Protein AF-A0A8J7YH14-F1 (afdb_monomer_lite)

Sequence (92 aa):
LQIEHYLNEFPDDDSIEKFWEPVKNKLISIPHTKKRLQVLRKIWGQYKKDGNWKNMIKKLSNFLMEKGTFKKTIIEPFDKSKLQLITIDFVS

pLDDT: mean 76.84, std 13.17, range [51.44, 94.94]

Foldseek 3Di:
DVVVVVCVVPVVVVVVVVLVVVLVVLVVQADDDPVNVVQLVVLVVVCVVPVDVVVSSVSSCVSSVPGDGHDPPPPPPDDPVPDDDDDDDDDD

Secondary structure (DSSP, 8-state):
-HHHHHHHH-HHHHHHHHHHHHHHHHHHHS---HHHHHHHHHHHHHHHHH--HHHHHHHHHHHHHTSPPPP----PPP-GGG----------

Radius of gyration: 21.15 Å; chains: 1; bounding box: 28×36×69 Å

Structure (mmCIF, N/CA/C/O backbone):
data_AF-A0A8J7YH14-F1
#
_entry.id   AF-A0A8J7YH14-F1
#
loop_
_atom_site.group_PDB
_atom_site.id
_atom_site.type_symbol
_atom_site.label_atom_id
_atom_site.label_alt_id
_atom_site.label_comp_id
_atom_site.label_asym_id
_atom_site.label_entity_id
_atom_site.label_seq_id
_atom_site.pdbx_PDB_ins_code
_atom_site.Cartn_x
_atom_site.Cartn_y
_atom_site.Cartn_z
_atom_site.occupancy
_atom_site.B_iso_or_equiv
_atom_site.auth_seq_id
_atom_site.auth_comp_id
_atom_site.auth_asym_id
_atom_site.auth_atom_id
_atom_site.pdbx_PDB_model_num
ATOM 1 N N . LEU A 1 1 ? 3.748 25.935 -12.538 1.00 53.78 1 LEU A N 1
ATOM 2 C CA . LEU A 1 1 ? 4.675 26.154 -13.670 1.00 53.78 1 LEU A CA 1
ATOM 3 C C . LEU A 1 1 ? 5.576 24.962 -13.999 1.00 53.78 1 LEU A C 1
ATOM 5 O O . LEU A 1 1 ? 5.522 24.539 -15.138 1.00 53.78 1 LEU A O 1
ATOM 9 N N . GLN A 1 2 ? 6.362 24.367 -13.088 1.00 56.50 2 GLN A N 1
ATOM 10 C CA . GLN A 1 2 ? 7.244 23.239 -13.479 1.00 56.50 2 GLN A CA 1
ATOM 11 C C . GLN A 1 2 ? 6.489 21.957 -13.888 1.00 56.50 2 GLN A C 1
ATOM 13 O O . GLN A 1 2 ? 6.880 21.300 -14.845 1.00 56.50 2 GLN A O 1
ATOM 18 N N . ILE A 1 3 ? 5.387 21.635 -13.201 1.00 51.44 3 ILE A N 1
ATOM 19 C CA . ILE A 1 3 ? 4.554 20.455 -13.503 1.00 51.44 3 ILE A CA 1
ATOM 20 C C . ILE A 1 3 ? 3.750 20.661 -14.797 1.00 51.44 3 ILE A C 1
ATOM 22 O O . ILE A 1 3 ? 3.713 19.779 -15.643 1.00 51.44 3 ILE A O 1
ATOM 26 N N . GLU A 1 4 ? 3.175 21.849 -14.996 1.00 54.44 4 GLU A N 1
ATOM 27 C CA . GLU A 1 4 ? 2.406 22.180 -16.210 1.00 54.44 4 GLU A CA 1
ATOM 28 C C . GLU A 1 4 ? 3.280 22.177 -17.472 1.00 54.44 4 GLU A C 1
ATOM 30 O O . GLU A 1 4 ? 2.831 21.757 -18.533 1.00 54.44 4 GLU A O 1
ATOM 35 N N . HIS A 1 5 ? 4.541 22.605 -17.362 1.00 54.44 5 HIS A N 1
ATOM 36 C CA . HIS A 1 5 ? 5.481 22.568 -18.482 1.00 54.44 5 HIS A CA 1
ATOM 37 C C . HIS A 1 5 ? 5.885 21.127 -18.841 1.00 54.44 5 HIS A C 1
ATOM 39 O O . HIS A 1 5 ? 5.964 20.790 -20.017 1.00 54.44 5 HIS A O 1
ATOM 45 N N . TYR A 1 6 ? 6.056 20.262 -17.836 1.00 53.59 6 TYR A N 1
ATOM 46 C CA . TYR A 1 6 ? 6.358 18.839 -18.021 1.00 53.59 6 TYR A CA 1
ATOM 47 C C . TYR A 1 6 ? 5.191 18.065 -18.662 1.00 53.59 6 TYR A C 1
ATOM 49 O O . TYR A 1 6 ? 5.399 17.266 -19.570 1.00 53.59 6 TYR A O 1
ATOM 57 N N . LEU A 1 7 ? 3.951 18.348 -18.247 1.00 53.62 7 LEU A N 1
ATOM 58 C CA . LEU A 1 7 ? 2.744 17.743 -18.828 1.00 53.62 7 LEU A CA 1
ATOM 59 C C . LEU A 1 7 ? 2.489 18.194 -20.278 1.00 53.62 7 LEU A C 1
ATOM 61 O O . LEU A 1 7 ? 1.954 17.425 -21.072 1.00 53.62 7 LEU A O 1
ATOM 65 N N . ASN A 1 8 ? 2.914 19.408 -20.649 1.00 59.00 8 ASN A N 1
ATOM 66 C CA . ASN A 1 8 ? 2.882 19.878 -22.039 1.00 59.00 8 ASN A CA 1
ATOM 67 C C . ASN A 1 8 ? 3.927 19.184 -22.933 1.00 59.00 8 ASN A C 1
ATOM 69 O O . ASN A 1 8 ? 3.670 18.995 -24.120 1.00 59.00 8 ASN A O 1
ATOM 73 N N . GLU A 1 9 ? 5.089 18.806 -22.390 1.00 62.72 9 GLU A N 1
ATOM 74 C CA . GLU A 1 9 ? 6.123 18.056 -23.124 1.00 62.72 9 GLU A CA 1
ATOM 75 C C . GLU A 1 9 ? 5.766 16.569 -23.299 1.00 62.72 9 GLU A C 1
ATOM 77 O O . GLU A 1 9 ? 6.171 15.956 -24.288 1.00 62.72 9 GLU A O 1
ATOM 82 N N . PHE A 1 10 ? 4.967 15.997 -22.389 1.00 55.34 10 PHE A N 1
ATOM 83 C CA . PHE A 1 10 ? 4.548 14.591 -22.415 1.00 55.34 10 PHE A CA 1
ATOM 84 C C . PHE A 1 10 ? 3.031 14.446 -22.187 1.00 55.34 10 PHE A C 1
ATOM 86 O O . PHE A 1 10 ? 2.601 13.992 -21.127 1.00 55.34 10 PHE A O 1
ATOM 93 N N . PRO A 1 11 ? 2.185 14.773 -23.182 1.00 57.12 11 PRO A N 1
ATOM 94 C CA . PRO A 1 11 ? 0.723 14.734 -23.042 1.00 57.12 11 PRO A CA 1
ATOM 95 C C . PRO A 1 11 ? 0.162 13.331 -22.743 1.00 57.12 11 PRO A C 1
ATOM 97 O O . PRO A 1 11 ? -0.928 13.200 -22.187 1.00 57.12 11 PRO A O 1
ATOM 100 N N . ASP A 1 12 ? 0.914 12.272 -23.058 1.00 58.84 12 ASP A N 1
ATOM 101 C CA . ASP A 1 12 ? 0.572 10.899 -22.673 1.00 58.84 12 ASP A CA 1
ATOM 102 C C . ASP A 1 12 ? 0.635 10.680 -21.151 1.00 58.84 12 ASP A C 1
ATOM 104 O O . ASP A 1 12 ? -0.107 9.843 -20.631 1.00 58.84 12 ASP A O 1
ATOM 108 N N . ASP A 1 13 ? 1.455 11.432 -20.411 1.00 57.25 13 ASP A N 1
ATOM 109 C CA . ASP A 1 13 ? 1.548 11.320 -18.950 1.00 57.25 13 ASP A CA 1
ATOM 110 C C . ASP A 1 13 ? 0.302 11.876 -18.243 1.00 57.25 13 ASP A C 1
ATOM 112 O O . ASP A 1 13 ? -0.078 11.366 -17.187 1.00 57.25 13 ASP A O 1
ATOM 116 N N . ASP A 1 14 ? -0.425 12.800 -18.875 1.00 60.91 14 ASP A N 1
ATOM 117 C CA . ASP A 1 14 ? -1.701 13.336 -18.382 1.00 60.91 14 ASP A CA 1
ATOM 118 C C . ASP A 1 14 ? -2.788 12.238 -18.306 1.00 60.91 14 ASP A C 1
ATOM 120 O O . ASP A 1 14 ? -3.648 12.207 -17.417 1.00 60.91 14 ASP A O 1
ATOM 124 N N . SER A 1 15 ? -2.717 11.255 -19.213 1.00 66.38 15 SER A N 1
ATOM 125 C CA . SER A 1 15 ? -3.577 10.064 -19.186 1.00 66.38 15 SER A CA 1
ATOM 126 C C . SER A 1 15 ? -3.216 9.112 -18.041 1.00 66.38 15 SER A C 1
ATOM 128 O O . SER A 1 15 ? -4.081 8.439 -17.467 1.00 66.38 15 SER A O 1
ATOM 130 N N . ILE A 1 16 ? -1.937 9.078 -17.671 1.00 66.44 16 ILE A N 1
ATOM 131 C CA . ILE A 1 16 ? -1.410 8.182 -16.650 1.00 66.44 16 ILE A CA 1
ATOM 132 C C . ILE A 1 16 ? -1.644 8.761 -15.256 1.00 66.44 16 ILE A C 1
ATOM 134 O O . ILE A 1 16 ? -2.019 8.020 -14.345 1.00 66.44 16 ILE A O 1
ATOM 138 N N . GLU A 1 17 ? -1.525 10.075 -15.090 1.00 67.88 17 GLU A N 1
ATOM 139 C CA . GLU A 1 17 ? -1.861 10.769 -13.849 1.00 67.88 17 GLU A CA 1
ATOM 140 C C . GLU A 1 17 ? -3.342 10.573 -13.487 1.00 67.88 17 GLU A C 1
ATOM 142 O O . GLU A 1 17 ? -3.668 10.180 -12.360 1.00 67.88 17 GLU A O 1
ATOM 147 N N . LYS A 1 18 ? -4.235 10.681 -14.482 1.00 72.69 18 LYS A N 1
ATOM 148 C CA . LYS A 1 18 ? -5.668 10.363 -14.340 1.00 72.69 18 LYS A CA 1
ATOM 149 C C . LYS A 1 18 ? -5.923 8.917 -13.906 1.00 72.69 18 LYS A C 1
ATOM 151 O O . LYS A 1 18 ? -6.890 8.659 -13.190 1.00 72.69 18 LYS A O 1
ATOM 156 N N . PHE A 1 19 ? -5.071 7.970 -14.299 1.00 74.31 19 PHE A N 1
ATOM 157 C CA . PHE A 1 19 ? -5.176 6.571 -13.870 1.00 74.31 19 PHE A CA 1
ATOM 158 C C . PHE A 1 19 ? -4.561 6.323 -12.485 1.00 74.31 19 PHE A C 1
ATOM 160 O O . PHE A 1 19 ? -5.025 5.461 -11.734 1.00 74.31 19 PHE A O 1
ATOM 167 N N . TRP A 1 20 ? -3.522 7.074 -12.125 1.00 79.75 20 TRP A N 1
ATOM 168 C CA . TRP A 1 20 ? -2.789 6.916 -10.874 1.00 79.75 20 TRP A CA 1
ATOM 169 C C . TRP A 1 20 ? -3.539 7.474 -9.664 1.00 79.75 20 TRP A C 1
ATOM 171 O O . TRP A 1 20 ? -3.614 6.805 -8.630 1.00 79.75 20 TRP A O 1
ATOM 181 N N . GLU A 1 21 ? -4.127 8.663 -9.780 1.00 82.75 21 GLU A N 1
ATOM 182 C CA . GLU A 1 21 ? -4.799 9.325 -8.657 1.00 82.75 21 GLU A CA 1
ATOM 183 C C . GLU A 1 21 ? -5.920 8.476 -8.015 1.00 82.75 21 GLU A C 1
ATOM 185 O O . GLU A 1 21 ? -5.939 8.324 -6.787 1.00 82.75 21 GLU A O 1
ATOM 190 N N . PRO A 1 22 ? -6.806 7.804 -8.777 1.00 83.25 22 PRO A N 1
ATOM 191 C CA . PRO A 1 22 ? -7.786 6.879 -8.208 1.00 83.25 22 PRO A CA 1
ATOM 192 C C . PRO A 1 22 ? -7.146 5.704 -7.459 1.00 83.25 22 PRO A C 1
ATOM 194 O O . PRO A 1 22 ? -7.616 5.318 -6.385 1.00 83.25 22 PRO A O 1
ATOM 197 N N . VAL A 1 23 ? -6.056 5.141 -7.994 1.00 85.19 23 VAL A N 1
ATOM 198 C CA . VAL A 1 23 ? -5.324 4.020 -7.381 1.00 85.19 23 VAL A CA 1
ATOM 199 C C . VAL A 1 23 ? -4.696 4.458 -6.061 1.00 85.19 23 VAL A C 1
ATOM 201 O O . VAL A 1 23 ? -4.854 3.768 -5.053 1.00 85.19 23 VAL A O 1
ATOM 204 N N . LYS A 1 24 ? -4.050 5.626 -6.036 1.00 85.38 24 LYS A N 1
ATOM 205 C CA . LYS A 1 24 ? -3.447 6.238 -4.845 1.00 85.38 24 LYS A CA 1
ATOM 206 C C . LYS A 1 24 ? -4.485 6.511 -3.760 1.00 85.38 24 LYS A C 1
ATOM 208 O O . LYS A 1 24 ? -4.322 6.060 -2.625 1.00 85.38 24 LYS A O 1
ATOM 213 N N . ASN A 1 25 ? -5.583 7.177 -4.110 1.00 84.19 25 ASN A N 1
ATOM 214 C CA . ASN A 1 25 ? -6.654 7.491 -3.164 1.00 84.19 25 ASN A CA 1
ATOM 215 C C . ASN A 1 25 ? -7.286 6.220 -2.586 1.00 84.19 25 ASN A C 1
ATOM 217 O O . ASN A 1 25 ? -7.501 6.115 -1.374 1.00 84.19 25 ASN A O 1
ATOM 221 N N . LYS A 1 26 ? -7.494 5.199 -3.427 1.00 83.75 26 LYS A N 1
ATOM 222 C CA . LYS A 1 26 ? -8.016 3.908 -2.980 1.00 83.75 26 LYS A CA 1
ATOM 223 C C . LYS A 1 26 ? -7.027 3.186 -2.063 1.00 83.75 26 LYS A C 1
ATOM 225 O O . LYS A 1 26 ? -7.447 2.694 -1.018 1.00 83.75 26 LYS A O 1
ATOM 230 N N . LEU A 1 27 ? -5.731 3.197 -2.382 1.00 85.56 27 LEU A N 1
ATOM 231 C CA . LEU A 1 27 ? -4.671 2.595 -1.566 1.00 85.56 27 LEU A CA 1
ATOM 232 C C . LEU A 1 27 ? -4.638 3.166 -0.140 1.00 85.56 27 LEU A C 1
ATOM 234 O O . LEU A 1 27 ? -4.497 2.402 0.806 1.00 85.56 27 LEU A O 1
ATOM 238 N N . ILE A 1 28 ? -4.806 4.484 0.008 1.00 83.50 28 ILE A N 1
ATOM 239 C CA . ILE A 1 28 ? -4.802 5.176 1.309 1.00 83.50 28 ILE A CA 1
ATOM 240 C C . ILE A 1 28 ? -6.090 4.895 2.104 1.00 83.50 28 ILE A C 1
ATOM 242 O O . ILE A 1 28 ? -6.086 4.908 3.332 1.00 83.50 28 ILE A O 1
ATOM 246 N N . SER A 1 29 ? -7.208 4.660 1.414 1.00 81.31 29 SER A N 1
ATOM 247 C CA . SER A 1 29 ? -8.529 4.465 2.036 1.00 81.31 29 SER A CA 1
ATOM 248 C C . SER A 1 29 ? -8.851 3.020 2.440 1.00 81.31 29 SER A C 1
ATOM 250 O O . SER A 1 29 ? -9.823 2.776 3.160 1.00 81.31 29 SER A O 1
ATOM 252 N N . ILE A 1 30 ? -8.086 2.032 1.963 1.00 82.75 30 ILE A N 1
ATOM 253 C CA . ILE A 1 30 ? -8.320 0.633 2.326 1.00 82.75 30 ILE A CA 1
ATOM 254 C C . ILE A 1 30 ? -7.707 0.307 3.694 1.00 82.75 30 ILE A C 1
ATOM 256 O O . ILE A 1 30 ? -6.581 0.704 3.982 1.00 82.75 30 ILE A O 1
ATOM 260 N N . PRO A 1 31 ? -8.362 -0.521 4.526 1.00 79.88 31 PRO A N 1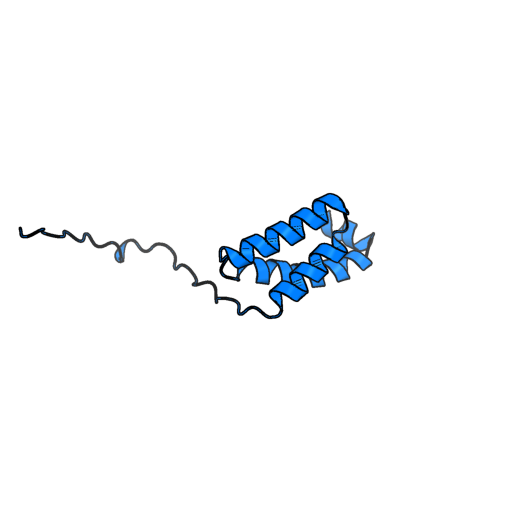
ATOM 261 C CA . PRO A 1 31 ? -7.725 -1.024 5.730 1.00 79.88 31 PRO A CA 1
ATOM 262 C C . PRO A 1 31 ? -6.572 -1.949 5.346 1.00 79.88 31 PRO A C 1
ATOM 264 O O . PRO A 1 31 ? -6.732 -2.911 4.575 1.00 79.88 31 PRO A O 1
ATOM 267 N N . HIS A 1 32 ? -5.404 -1.653 5.902 1.00 82.25 32 HIS A N 1
ATOM 268 C CA . HIS A 1 32 ? -4.175 -2.397 5.678 1.00 82.25 32 HIS A CA 1
ATOM 269 C C . HIS A 1 32 ? -4.106 -3.610 6.608 1.00 82.25 32 HIS A C 1
ATOM 271 O O . HIS A 1 32 ? -3.468 -3.595 7.655 1.00 82.25 32 HIS A O 1
ATOM 277 N N . THR A 1 33 ? -4.763 -4.701 6.214 1.00 87.62 33 THR A N 1
ATOM 278 C CA . THR A 1 33 ? -4.619 -5.982 6.917 1.00 87.62 33 THR A CA 1
ATOM 279 C C . THR A 1 33 ? -3.290 -6.655 6.560 1.00 87.62 33 THR A C 1
ATOM 281 O O . THR A 1 33 ? -2.731 -6.431 5.483 1.00 87.62 33 THR A O 1
ATOM 284 N N . LYS A 1 34 ? -2.797 -7.552 7.425 1.00 89.56 34 LYS A N 1
ATOM 285 C CA . LYS A 1 34 ? -1.541 -8.298 7.207 1.00 89.56 34 LYS A CA 1
ATOM 286 C C . LYS A 1 34 ? -1.492 -8.999 5.841 1.00 89.56 34 LYS A C 1
ATOM 288 O O . LYS A 1 34 ? -0.490 -8.896 5.136 1.00 89.56 34 LYS A O 1
ATOM 293 N N . LYS A 1 35 ? -2.590 -9.653 5.432 1.00 87.81 35 LYS A N 1
ATOM 294 C CA . LYS A 1 35 ? -2.704 -10.312 4.115 1.00 87.81 35 LYS A CA 1
ATOM 295 C C . LYS A 1 35 ? -2.621 -9.305 2.961 1.00 87.81 35 LYS A C 1
ATOM 297 O O . LYS A 1 35 ? -1.933 -9.560 1.979 1.00 87.81 35 LYS A O 1
ATOM 302 N N . ARG A 1 36 ? -3.263 -8.138 3.084 1.00 88.12 36 ARG A N 1
ATOM 303 C CA . ARG A 1 36 ? -3.219 -7.085 2.054 1.00 88.12 36 ARG A CA 1
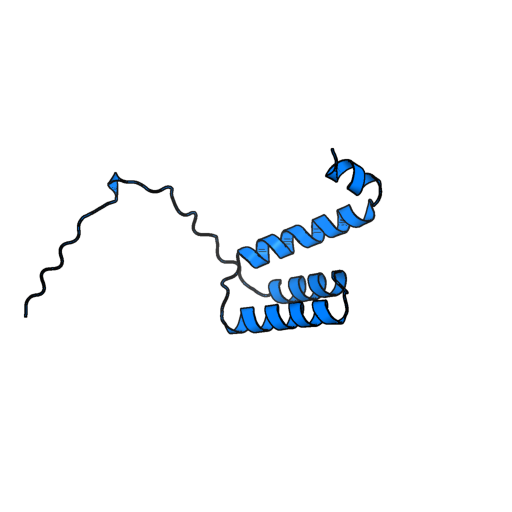ATOM 304 C C . ARG A 1 36 ? -1.824 -6.476 1.924 1.00 88.12 36 ARG A C 1
ATOM 306 O O . ARG A 1 36 ? -1.321 -6.353 0.814 1.00 88.12 36 ARG A O 1
ATOM 313 N N . LEU A 1 37 ? -1.163 -6.185 3.045 1.00 90.81 37 LEU A N 1
ATOM 314 C CA . LEU A 1 37 ? 0.225 -5.708 3.057 1.00 90.81 37 LEU A CA 1
ATOM 315 C C . LEU A 1 37 ? 1.187 -6.723 2.433 1.00 90.81 37 LEU A C 1
ATOM 317 O O . LEU A 1 37 ? 2.105 -6.332 1.718 1.00 90.81 37 LEU A O 1
ATOM 321 N N . GLN A 1 38 ? 0.970 -8.021 2.655 1.00 94.25 38 GLN A N 1
ATOM 322 C CA . GLN A 1 38 ? 1.763 -9.068 2.012 1.00 94.25 38 GLN A CA 1
ATOM 323 C C . GLN A 1 38 ? 1.640 -9.014 0.481 1.00 94.25 38 GLN A C 1
ATOM 325 O O . GLN A 1 38 ? 2.651 -9.116 -0.211 1.00 94.25 38 GLN A O 1
ATOM 330 N N . VAL A 1 39 ? 0.431 -8.813 -0.052 1.00 92.25 39 VAL A N 1
ATOM 331 C CA . VAL A 1 39 ? 0.208 -8.669 -1.500 1.00 92.25 39 VAL A CA 1
ATOM 332 C C . VAL A 1 39 ? 0.859 -7.393 -2.036 1.00 92.25 39 VAL A C 1
ATOM 334 O O . VAL A 1 39 ? 1.595 -7.459 -3.017 1.00 92.25 39 VAL A O 1
ATOM 337 N N . LEU A 1 40 ? 0.682 -6.255 -1.356 1.00 92.81 40 LEU A N 1
ATOM 338 C CA . LEU A 1 40 ? 1.310 -4.988 -1.748 1.00 92.81 40 LEU A CA 1
ATOM 339 C C . LEU A 1 40 ? 2.842 -5.091 -1.779 1.00 92.81 40 LEU A C 1
ATOM 341 O O . LEU A 1 40 ? 3.471 -4.644 -2.734 1.00 92.81 40 LEU A O 1
ATOM 345 N N . ARG A 1 41 ? 3.450 -5.757 -0.788 1.00 93.25 41 ARG A N 1
ATOM 346 C CA . ARG A 1 41 ? 4.900 -6.009 -0.759 1.00 93.25 41 ARG A CA 1
ATOM 347 C C . ARG A 1 41 ? 5.366 -6.896 -1.910 1.00 93.25 41 ARG A C 1
ATOM 349 O O . ARG A 1 41 ? 6.445 -6.653 -2.436 1.00 93.25 41 ARG A O 1
ATOM 356 N N . LYS A 1 42 ? 4.575 -7.893 -2.323 1.00 94.94 42 LYS A N 1
ATOM 357 C CA . LYS A 1 42 ? 4.887 -8.710 -3.510 1.00 94.94 42 LYS A CA 1
ATOM 358 C C . LYS A 1 42 ? 4.850 -7.874 -4.788 1.00 94.94 42 LYS A C 1
ATOM 360 O O . LYS A 1 42 ? 5.765 -7.980 -5.596 1.00 94.94 42 LYS A O 1
ATOM 365 N N . ILE A 1 43 ? 3.832 -7.025 -4.949 1.00 93.12 43 ILE A N 1
ATOM 366 C CA . ILE A 1 43 ? 3.709 -6.125 -6.106 1.00 93.12 43 ILE A CA 1
ATOM 367 C C . ILE A 1 43 ? 4.900 -5.157 -6.157 1.00 93.12 43 ILE A C 1
ATOM 369 O O . ILE A 1 43 ? 5.537 -5.024 -7.198 1.00 93.12 43 ILE A O 1
ATOM 373 N N . TRP A 1 44 ? 5.255 -4.557 -5.020 1.00 93.12 44 TRP A N 1
ATOM 374 C CA . TRP A 1 44 ? 6.414 -3.671 -4.904 1.00 93.12 44 TRP A CA 1
ATOM 375 C C . TRP A 1 44 ? 7.745 -4.388 -5.155 1.00 93.12 44 TRP A C 1
ATOM 377 O O . TRP A 1 44 ? 8.618 -3.876 -5.850 1.00 93.12 44 TRP A O 1
ATOM 387 N N . GLY A 1 45 ? 7.902 -5.600 -4.620 1.00 94.75 45 GLY A N 1
ATOM 388 C CA . GLY A 1 45 ? 9.085 -6.425 -4.849 1.00 94.75 45 GLY A CA 1
ATOM 389 C C . GLY A 1 45 ? 9.248 -6.826 -6.314 1.00 94.75 45 GLY A C 1
ATOM 390 O O . GLY A 1 45 ? 10.372 -6.905 -6.793 1.00 94.75 45 GLY A O 1
ATOM 391 N N . GLN A 1 46 ? 8.142 -7.040 -7.030 1.00 92.88 46 GLN A N 1
ATOM 392 C CA . GLN A 1 46 ? 8.163 -7.310 -8.463 1.00 92.88 46 GLN A CA 1
ATOM 393 C C . GLN A 1 46 ? 8.595 -6.072 -9.256 1.00 92.88 46 GLN A C 1
ATOM 395 O O . GLN A 1 46 ? 9.509 -6.182 -10.065 1.00 92.88 46 GLN A O 1
ATOM 400 N N . TYR A 1 47 ? 8.024 -4.904 -8.941 1.00 92.06 47 TYR A N 1
ATOM 401 C CA . TYR A 1 47 ? 8.441 -3.628 -9.527 1.00 92.06 47 TYR A CA 1
ATOM 402 C C . TYR A 1 47 ? 9.942 -3.368 -9.352 1.00 92.06 47 TYR A C 1
ATOM 404 O O . TYR A 1 47 ? 10.630 -2.999 -10.295 1.00 92.06 47 TYR A O 1
ATOM 412 N N . LYS A 1 48 ? 10.483 -3.622 -8.156 1.00 91.94 48 LYS A N 1
ATOM 413 C CA . LYS A 1 48 ? 11.921 -3.461 -7.895 1.00 91.94 48 LYS A CA 1
ATOM 414 C C . LYS A 1 48 ? 12.815 -4.337 -8.776 1.00 91.94 48 LYS A C 1
ATOM 416 O O . LYS A 1 48 ? 13.986 -4.016 -8.927 1.00 91.94 48 LYS A O 1
ATOM 421 N N . LYS A 1 49 ? 12.296 -5.452 -9.297 1.00 92.31 49 LYS A N 1
ATOM 422 C CA . LYS A 1 49 ? 13.048 -6.368 -10.161 1.00 92.31 49 LYS A CA 1
ATOM 423 C C . LYS A 1 49 ? 12.935 -5.999 -11.633 1.00 92.31 49 LYS A C 1
ATOM 425 O O . LYS A 1 49 ? 13.924 -6.091 -12.343 1.00 92.31 49 LYS A O 1
ATOM 430 N N . ASP A 1 50 ? 11.734 -5.649 -12.088 1.00 90.88 50 ASP A N 1
ATOM 431 C CA . ASP A 1 50 ? 11.450 -5.427 -13.510 1.00 90.88 50 ASP A CA 1
ATOM 432 C C . ASP A 1 50 ? 11.479 -3.948 -13.931 1.00 90.88 50 ASP A C 1
ATOM 434 O O . ASP A 1 50 ? 11.511 -3.661 -15.124 1.00 90.88 50 ASP A O 1
ATOM 438 N N . GLY A 1 51 ? 11.460 -3.008 -12.980 1.00 87.94 51 GLY A N 1
ATOM 439 C CA . GLY A 1 51 ? 11.431 -1.563 -13.230 1.00 87.94 51 GLY A CA 1
ATOM 440 C C . GLY A 1 51 ? 10.146 -1.068 -13.903 1.00 87.94 51 GLY A C 1
ATOM 441 O O . GLY A 1 51 ? 10.032 0.109 -14.243 1.00 87.94 51 GLY A O 1
ATOM 442 N N . ASN A 1 52 ? 9.149 -1.937 -14.105 1.00 87.81 52 ASN A N 1
ATOM 443 C CA . ASN A 1 52 ? 7.976 -1.619 -14.908 1.00 87.81 52 ASN A CA 1
ATOM 444 C C . ASN A 1 52 ? 6.853 -1.055 -14.032 1.00 87.81 52 ASN A C 1
ATOM 446 O O . ASN A 1 52 ? 5.950 -1.762 -13.567 1.00 87.81 52 ASN A O 1
ATOM 450 N N . TRP A 1 53 ? 6.900 0.258 -13.822 1.00 82.94 53 TRP A N 1
ATOM 451 C CA . TRP A 1 53 ? 5.921 0.977 -13.013 1.00 82.94 53 TRP A CA 1
ATOM 452 C C . TRP A 1 53 ? 4.499 0.923 -13.606 1.00 82.94 53 TRP A C 1
ATOM 454 O O . TRP A 1 53 ? 3.534 0.804 -12.852 1.00 82.94 53 TRP A O 1
ATOM 464 N N . LYS A 1 54 ? 4.334 0.897 -14.939 1.00 84.06 54 LYS A N 1
ATOM 465 C CA . LYS A 1 54 ? 3.010 0.770 -15.587 1.00 84.06 54 LYS A CA 1
ATOM 466 C C . LYS A 1 54 ? 2.335 -0.554 -15.212 1.00 84.06 54 LYS A C 1
ATOM 468 O O . LYS A 1 54 ? 1.163 -0.592 -14.830 1.00 84.06 54 LYS A O 1
ATOM 473 N N . ASN A 1 55 ? 3.094 -1.650 -15.241 1.00 87.06 55 ASN A N 1
ATOM 474 C CA . ASN A 1 55 ? 2.619 -2.967 -14.815 1.00 87.06 55 ASN A CA 1
ATOM 475 C C . ASN A 1 55 ? 2.297 -3.004 -13.311 1.00 87.06 55 ASN A C 1
ATOM 477 O O . ASN A 1 55 ? 1.316 -3.623 -12.894 1.00 87.06 55 ASN A O 1
ATOM 481 N N . MET A 1 56 ? 3.094 -2.314 -12.490 1.00 90.00 56 MET A N 1
ATOM 482 C CA . MET A 1 56 ? 2.825 -2.163 -11.059 1.00 90.00 56 MET A CA 1
ATOM 483 C C . MET A 1 56 ? 1.473 -1.483 -10.813 1.00 90.00 56 MET A C 1
ATOM 485 O O . MET A 1 56 ? 0.659 -2.022 -10.063 1.00 90.00 56 MET A O 1
ATOM 489 N N . ILE A 1 57 ? 1.203 -0.348 -11.467 1.00 87.06 57 ILE A N 1
ATOM 490 C CA . ILE A 1 57 ? -0.061 0.382 -11.299 1.00 87.06 57 ILE A CA 1
ATOM 491 C C . ILE A 1 57 ? -1.244 -0.471 -11.773 1.00 87.06 57 ILE A C 1
ATOM 493 O O . ILE A 1 57 ? -2.256 -0.534 -11.078 1.00 87.06 57 ILE A O 1
ATOM 497 N N . LYS A 1 58 ? -1.113 -1.216 -12.879 1.00 88.00 58 LYS A N 1
ATOM 498 C CA . LYS A 1 58 ? -2.158 -2.151 -13.336 1.00 88.00 58 LYS A CA 1
ATOM 499 C C . LYS A 1 58 ? -2.466 -3.231 -12.291 1.00 88.00 58 LYS A C 1
ATOM 501 O O . LYS A 1 58 ? -3.629 -3.484 -11.983 1.00 88.00 58 LYS A O 1
ATOM 506 N N . LYS A 1 59 ? -1.432 -3.837 -11.697 1.00 89.94 59 LYS A N 1
ATOM 507 C CA . LYS A 1 59 ? -1.584 -4.837 -10.622 1.00 89.94 59 LYS A CA 1
ATOM 508 C C . LYS A 1 59 ? -2.210 -4.240 -9.362 1.00 89.94 59 LYS A C 1
ATOM 510 O O . LYS A 1 59 ? -3.054 -4.889 -8.749 1.00 89.94 59 LYS A O 1
ATOM 515 N N . LEU A 1 60 ? -1.821 -3.018 -8.989 1.00 90.19 60 LEU A N 1
ATOM 516 C CA . LEU A 1 60 ? -2.416 -2.287 -7.867 1.00 90.19 60 LEU A CA 1
ATOM 517 C C . LEU A 1 60 ? -3.890 -1.975 -8.126 1.00 90.19 60 LEU A C 1
ATOM 519 O O . LEU A 1 60 ? -4.719 -2.262 -7.270 1.00 90.19 60 LEU A O 1
ATOM 523 N N . SER A 1 61 ? -4.222 -1.454 -9.307 1.00 87.06 61 SER A N 1
ATOM 524 C CA . SER A 1 61 ? -5.596 -1.149 -9.706 1.00 87.06 61 SER A CA 1
ATOM 525 C C . SER A 1 61 ? -6.480 -2.392 -9.610 1.00 87.06 61 SER A C 1
ATOM 527 O O . SER A 1 61 ? -7.450 -2.389 -8.856 1.00 87.06 61 SER A O 1
ATOM 529 N N . ASN A 1 62 ? -6.073 -3.503 -10.235 1.00 89.00 62 ASN A N 1
ATOM 530 C CA . ASN A 1 62 ? -6.803 -4.773 -10.168 1.00 89.00 62 ASN A CA 1
ATOM 531 C C . ASN A 1 62 ? -6.967 -5.279 -8.727 1.00 89.00 62 ASN A C 1
ATOM 533 O O . ASN A 1 62 ? -8.060 -5.665 -8.321 1.00 89.00 62 ASN A O 1
ATOM 537 N N . PHE A 1 63 ? -5.897 -5.235 -7.926 1.00 89.06 63 PHE A N 1
ATOM 538 C CA . PHE A 1 63 ? -5.948 -5.644 -6.522 1.00 89.06 63 PHE A CA 1
ATOM 539 C C . PHE A 1 63 ? -6.935 -4.803 -5.701 1.00 89.06 63 PHE A C 1
ATOM 541 O O . PHE A 1 63 ? -7.587 -5.327 -4.796 1.00 89.06 63 PHE A O 1
ATOM 548 N N . LEU A 1 64 ? -7.039 -3.508 -6.003 1.00 85.38 64 LEU A N 1
ATOM 549 C CA . LEU A 1 64 ? -7.889 -2.561 -5.294 1.00 85.38 64 LEU A CA 1
ATOM 550 C C . LEU A 1 64 ? -9.329 -2.524 -5.824 1.00 85.38 64 LEU A C 1
ATOM 552 O O . LEU A 1 64 ? -10.215 -2.148 -5.057 1.00 85.38 64 LEU A O 1
ATOM 556 N N . MET A 1 65 ? -9.607 -2.898 -7.081 1.00 80.81 65 MET A N 1
ATOM 557 C CA . MET A 1 65 ? -10.961 -2.879 -7.667 1.00 80.81 65 MET A CA 1
ATOM 558 C C . MET A 1 65 ? -11.973 -3.630 -6.795 1.00 80.81 65 MET A C 1
ATOM 560 O O . MET A 1 65 ? -13.008 -3.072 -6.445 1.00 80.81 65 MET A O 1
ATOM 564 N N . GLU A 1 66 ? -11.612 -4.822 -6.330 1.00 70.94 66 GLU A N 1
ATOM 565 C CA . GLU A 1 66 ? -12.482 -5.709 -5.549 1.00 70.94 66 GLU A CA 1
ATOM 566 C C . GLU A 1 66 ? -12.599 -5.358 -4.055 1.00 70.94 66 GLU A C 1
ATOM 568 O O . GLU A 1 66 ? -13.189 -6.117 -3.283 1.00 70.94 66 GLU A O 1
ATOM 573 N N . LYS A 1 67 ? -11.942 -4.294 -3.578 1.00 73.44 67 LYS A N 1
ATOM 574 C CA . LYS A 1 67 ? -11.840 -4.016 -2.138 1.00 73.44 67 LYS A CA 1
ATOM 575 C C . LYS A 1 67 ? -12.694 -2.811 -1.772 1.00 73.44 67 LYS A C 1
ATOM 577 O O . LYS A 1 67 ? -12.507 -1.719 -2.309 1.00 73.44 67 LYS A O 1
ATOM 582 N N . GLY A 1 68 ? -13.606 -3.028 -0.823 1.00 64.44 68 GLY A N 1
ATOM 583 C CA . GLY A 1 68 ? -14.368 -1.962 -0.184 1.00 64.44 68 GLY A CA 1
ATOM 584 C C . GLY A 1 68 ? -13.424 -0.976 0.501 1.00 64.44 68 GLY A C 1
ATOM 585 O O . GLY A 1 68 ? -12.518 -1.375 1.245 1.00 64.44 68 GLY A O 1
ATOM 586 N N . THR A 1 69 ? -13.612 0.303 0.201 1.00 62.28 69 THR A N 1
ATOM 587 C CA . THR A 1 69 ? -12.934 1.410 0.868 1.00 62.28 69 THR A CA 1
ATOM 588 C C . THR A 1 69 ? -13.640 1.681 2.189 1.00 62.28 69 THR A C 1
ATOM 590 O O . THR A 1 69 ? -14.868 1.630 2.265 1.00 62.28 69 THR A O 1
ATOM 593 N N . PHE A 1 70 ? -12.882 1.951 3.250 1.00 57.66 70 PHE A N 1
ATOM 594 C CA . PHE A 1 70 ? -13.497 2.540 4.433 1.00 57.66 70 PHE A CA 1
ATOM 595 C C . PHE A 1 70 ? -13.670 4.028 4.143 1.00 57.66 70 PHE A C 1
ATOM 597 O O . PHE A 1 70 ? -12.748 4.678 3.642 1.00 57.66 70 PHE A O 1
ATOM 604 N N . LYS A 1 71 ? -14.849 4.585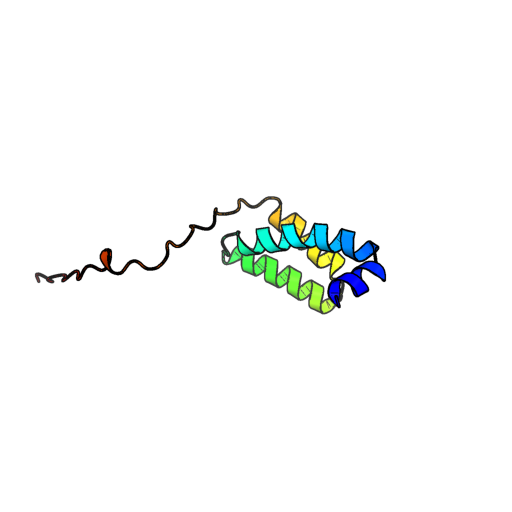 4.447 1.00 56.00 71 LYS A N 1
ATOM 605 C CA . LYS A 1 71 ? -14.962 6.040 4.577 1.00 56.00 71 LYS A CA 1
ATOM 606 C C . LYS A 1 71 ? -13.948 6.430 5.645 1.00 56.00 71 LYS A C 1
ATOM 608 O O . LYS A 1 71 ? -14.034 5.918 6.759 1.00 56.00 71 LYS A O 1
ATOM 613 N N . LYS A 1 72 ? -12.968 7.273 5.293 1.00 54.69 72 LYS A N 1
ATOM 614 C CA . LYS A 1 72 ? -12.121 7.929 6.293 1.00 54.69 72 LYS A CA 1
ATOM 615 C C . LYS A 1 72 ? -13.081 8.510 7.323 1.00 54.69 72 LYS A C 1
ATOM 617 O O . LYS A 1 72 ? -13.877 9.380 6.978 1.00 54.69 72 LYS A O 1
ATOM 622 N N . THR A 1 73 ? -13.051 7.996 8.547 1.00 52.19 73 THR A N 1
ATOM 623 C CA . THR A 1 73 ? -13.625 8.718 9.670 1.00 52.19 73 THR A CA 1
ATOM 624 C C . THR A 1 73 ? -12.898 10.050 9.684 1.00 52.19 73 THR A C 1
ATOM 626 O O . THR A 1 73 ? -11.677 10.104 9.833 1.00 52.19 73 THR A O 1
ATOM 629 N N . ILE A 1 74 ? -13.635 11.113 9.380 1.00 62.94 74 ILE A N 1
ATOM 630 C CA . ILE A 1 74 ? -13.145 12.471 9.545 1.00 62.94 74 ILE A CA 1
ATOM 631 C C . ILE A 1 74 ? -12.856 12.566 11.038 1.00 62.94 74 ILE A C 1
ATOM 633 O O . ILE A 1 74 ? -13.772 12.477 11.851 1.00 62.94 74 ILE A O 1
ATOM 637 N N . ILE A 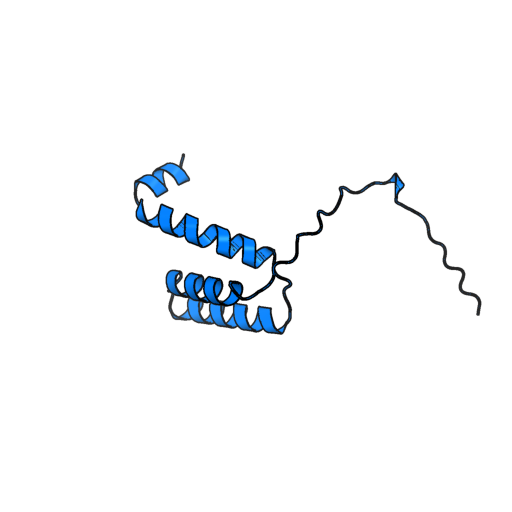1 75 ? -11.575 12.607 11.398 1.00 68.12 75 ILE A N 1
ATOM 638 C CA . ILE A 1 75 ? -11.188 12.860 12.778 1.00 68.12 75 ILE A CA 1
ATOM 639 C C . ILE A 1 75 ? -11.580 14.312 13.012 1.00 68.12 75 ILE A C 1
ATOM 641 O O . ILE A 1 75 ? -11.009 15.210 12.390 1.00 68.12 75 ILE A O 1
ATOM 645 N N . GLU A 1 76 ? -12.616 14.526 13.820 1.00 73.19 76 GLU A N 1
ATOM 646 C CA . GLU A 1 76 ? -13.000 15.870 14.232 1.00 73.19 76 GLU A CA 1
ATOM 647 C C . GLU A 1 76 ? -11.789 16.547 14.892 1.00 73.19 76 GLU A C 1
ATOM 649 O O . GLU A 1 76 ? -11.013 15.876 15.585 1.00 73.19 76 GLU A O 1
ATOM 654 N N . PRO A 1 77 ? -11.583 17.855 14.669 1.00 81.94 77 PRO A N 1
ATOM 655 C CA . PRO A 1 77 ? -10.524 18.584 15.347 1.00 81.94 77 PRO A CA 1
ATOM 656 C C . PRO A 1 77 ? -10.644 18.399 16.863 1.00 81.94 77 PRO A C 1
ATOM 658 O O . PRO A 1 77 ? -11.744 18.338 17.413 1.00 81.94 77 PRO A O 1
ATOM 661 N N . PHE A 1 78 ? -9.493 18.283 17.524 1.00 77.94 78 PHE A N 1
ATOM 662 C CA . PHE A 1 78 ? -9.417 18.066 18.964 1.00 77.94 78 PHE A CA 1
ATOM 663 C C . PHE A 1 78 ? -10.219 19.131 19.723 1.00 77.94 78 PHE A C 1
ATOM 665 O O . PHE A 1 78 ? -9.924 20.323 19.637 1.00 77.94 78 PHE A O 1
ATOM 672 N N . ASP A 1 79 ? -11.207 18.678 20.490 1.00 81.56 79 ASP A N 1
ATOM 673 C CA . ASP A 1 79 ? -12.077 19.523 21.295 1.00 81.56 79 ASP A CA 1
ATOM 674 C C . ASP A 1 79 ? -11.751 19.335 22.780 1.00 81.56 79 ASP A C 1
ATOM 676 O O . ASP A 1 79 ? -12.014 18.283 23.368 1.00 81.56 79 ASP A O 1
ATOM 680 N N . LYS A 1 80 ? -11.181 20.377 23.396 1.00 81.44 80 LYS A N 1
ATOM 681 C CA . LYS A 1 80 ? -10.826 20.385 24.823 1.00 81.44 80 LYS A CA 1
ATOM 682 C C . LYS A 1 80 ? -12.040 20.205 25.736 1.00 81.44 80 LYS A C 1
ATOM 684 O O . LYS A 1 80 ? -11.865 19.715 26.844 1.00 81.44 80 LYS A O 1
ATOM 689 N N . SER A 1 81 ? -13.245 20.574 25.295 1.00 82.31 81 SER A N 1
ATOM 690 C CA . SER A 1 81 ? -14.465 20.424 26.100 1.00 82.31 81 SER A CA 1
ATOM 691 C C . SER A 1 81 ? -14.889 18.961 26.275 1.00 82.31 81 SER A C 1
ATOM 693 O O . SER A 1 81 ? -15.547 18.621 27.255 1.00 82.31 81 SER A O 1
ATOM 695 N N . LYS A 1 82 ? -14.458 18.077 25.363 1.00 78.38 82 LYS A N 1
ATOM 696 C CA . LYS A 1 82 ? -14.696 16.627 25.427 1.00 78.38 82 LYS A CA 1
ATOM 697 C C . LYS A 1 82 ? -13.664 15.890 26.295 1.00 78.38 82 LYS A C 1
ATOM 699 O O . LYS A 1 82 ? -13.769 14.676 26.461 1.00 78.38 82 LYS A O 1
ATOM 704 N N . LEU A 1 83 ? -12.662 16.588 26.841 1.00 80.38 83 LEU A N 1
ATOM 705 C CA . LEU A 1 83 ? -11.661 16.002 27.731 1.00 80.38 83 LEU A CA 1
ATOM 706 C C . LEU A 1 83 ? -12.283 15.768 29.117 1.00 80.38 83 LEU A C 1
ATOM 708 O O . LEU A 1 83 ? -12.557 16.719 29.845 1.00 80.38 83 LEU A O 1
ATOM 712 N N . GLN A 1 84 ? -12.488 14.507 29.492 1.00 76.44 84 GLN A N 1
ATOM 713 C CA . GLN A 1 84 ? -12.998 14.130 30.812 1.00 76.44 84 GLN A CA 1
ATOM 714 C C . GLN A 1 84 ? -11.952 13.311 31.569 1.00 76.44 84 GLN A C 1
ATOM 716 O O . GLN A 1 84 ? -11.360 12.380 31.020 1.00 76.44 84 GLN A O 1
ATOM 721 N N . LEU A 1 85 ? -11.720 13.666 32.834 1.00 76.88 85 LEU A N 1
ATOM 722 C CA . LEU A 1 85 ? -10.905 12.875 33.749 1.00 76.88 85 LEU A CA 1
ATOM 723 C C . LEU A 1 85 ? -11.753 11.700 34.241 1.00 76.88 85 LEU A C 1
ATOM 725 O O . LEU A 1 85 ? -12.690 11.894 35.010 1.00 76.88 85 LEU A O 1
ATOM 729 N N . ILE A 1 86 ? -11.431 10.492 33.787 1.00 74.00 86 ILE A N 1
ATOM 730 C CA . ILE A 1 86 ? -12.052 9.268 34.294 1.00 74.00 86 ILE A CA 1
ATOM 731 C C . ILE A 1 86 ? -11.109 8.685 35.342 1.00 74.00 86 ILE A C 1
ATOM 733 O O . ILE A 1 86 ? -10.046 8.163 35.011 1.00 74.00 86 ILE A O 1
ATOM 737 N N . THR A 1 87 ? -11.492 8.791 36.610 1.00 70.25 87 THR A N 1
ATOM 738 C CA . THR A 1 87 ? -10.865 8.055 37.709 1.00 70.25 87 THR A CA 1
ATOM 739 C C . THR A 1 87 ? -11.555 6.703 37.830 1.00 70.25 87 THR A C 1
ATOM 741 O O . THR A 1 87 ? -12.764 6.637 38.040 1.00 70.25 87 THR A O 1
ATOM 744 N N . ILE A 1 88 ? -10.799 5.621 37.646 1.00 74.56 88 ILE A N 1
ATOM 745 C CA . ILE A 1 88 ? -11.284 4.261 37.884 1.00 74.56 88 ILE A CA 1
ATOM 746 C C . ILE A 1 88 ? -10.816 3.875 39.282 1.00 74.56 88 ILE A C 1
ATOM 748 O O . ILE A 1 88 ? -9.628 3.620 39.480 1.00 74.56 88 ILE A O 1
ATOM 752 N N . ASP A 1 89 ? -11.742 3.835 40.234 1.00 69.00 89 ASP A N 1
ATOM 753 C CA . ASP A 1 89 ? -11.475 3.255 41.545 1.00 69.00 89 ASP A CA 1
ATOM 754 C C . ASP A 1 89 ? -11.460 1.731 41.399 1.00 69.00 89 ASP A C 1
ATOM 756 O O . ASP A 1 89 ? -12.477 1.097 41.109 1.00 69.00 89 ASP A O 1
ATOM 760 N N . PHE A 1 90 ? -10.282 1.131 41.562 1.00 62.97 90 PHE A N 1
ATOM 761 C CA . PHE A 1 90 ? -10.174 -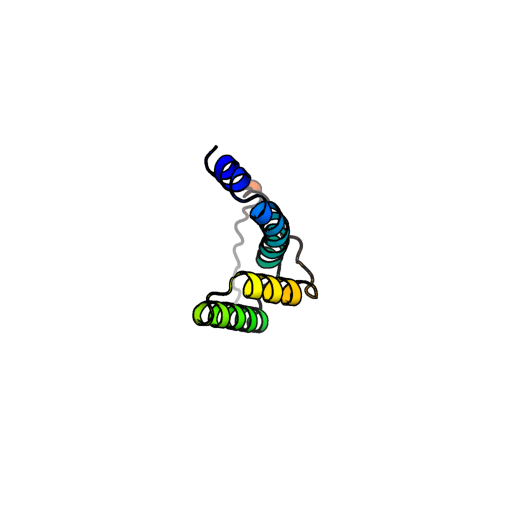0.313 41.728 1.00 62.97 90 PHE A CA 1
ATOM 762 C C . PHE A 1 90 ? -10.665 -0.673 43.130 1.00 62.97 90 PHE A C 1
ATOM 764 O O . PHE A 1 90 ? -10.004 -0.373 44.122 1.00 62.97 90 PHE A O 1
ATOM 771 N N . VAL A 1 91 ? -11.820 -1.330 43.205 1.00 66.94 91 VAL A N 1
ATOM 772 C CA . VAL A 1 91 ? -12.262 -2.027 44.416 1.00 66.94 91 VAL A CA 1
ATOM 773 C C . VAL A 1 91 ? -11.711 -3.455 44.340 1.00 66.94 91 VAL A C 1
ATOM 775 O O . VAL A 1 91 ? -12.087 -4.196 43.430 1.00 66.94 91 VAL A O 1
ATOM 778 N N . SER A 1 92 ? -10.789 -3.798 45.248 1.00 63.81 92 SER A N 1
ATOM 779 C CA . SER A 1 92 ? -10.295 -5.169 45.487 1.00 63.81 92 SER A CA 1
ATOM 780 C C . SER A 1 92 ? -11.115 -5.869 46.559 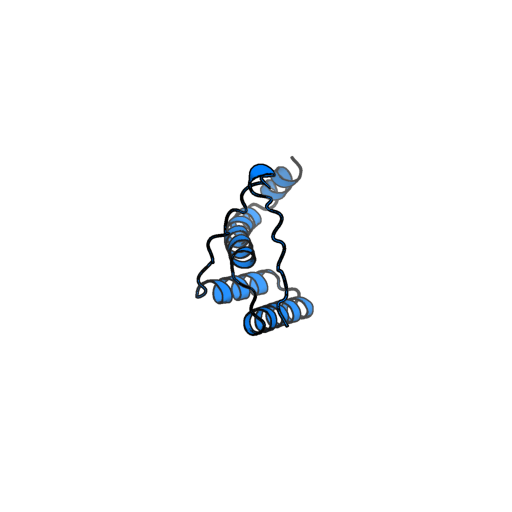1.00 63.81 92 SER A C 1
ATOM 782 O O . SER A 1 92 ? -11.476 -5.185 47.543 1.00 63.81 92 SER A O 1
#